Protein AF-A0A922Z4V2-F1 (afdb_monomer)

Sequence (77 aa):
LKDADRSLLEAAIAEGVAWQDAELASQEGSLVATLKAAGMSVTEPDLESFSKPVLATLPKQFESKWGKGTWDALAAL

Radius of gyration: 19.72 Å; Cα contacts (8 Å, |Δi|>4): 13; chains: 1; bounding box: 43×24×48 Å

pLDDT: mean 96.34, std 2.6, range [78.75, 98.62]

Solvent-accessible surface area (backbone atoms only — not comparable to full-atom values): 4657 Å² total; per-residue (Å²): 129,56,70,71,58,46,54,52,49,53,50,52,48,53,53,49,48,56,53,49,53,55,51,49,55,53,49,58,64,50,42,60,57,51,44,43,76,74,69,46,90,84,81,85,73,70,61,62,78,58,47,52,66,48,64,74,45,50,56,71,73,40,22,90,77,69,39,79,64,44,60,64,56,61,77,69,109

Secondary structure (DSSP, 8-state):
--HHHHHHHHHHHHHHHHHHHHHHHHHHHHHHHHHHHTT-------HHHHHHHHHHHHHHHHHHHH-TTHHHHHHT-

Mean predicted aligned error: 3.95 Å

Foldseek 3Di:
DPPVVVVVVVVVVVVVVVVVVVVVVVCVVVVVVVCVVVVDDDDDDDVCVVVVVCVVPVLVVCCVPCPPCNVVVVVVD

Structure (mmCIF, N/CA/C/O backbone):
data_AF-A0A922Z4V2-F1
#
_entry.id   AF-A0A922Z4V2-F1
#
loop_
_atom_site.group_PDB
_atom_site.id
_atom_site.type_symbol
_atom_site.label_atom_id
_atom_site.label_alt_id
_atom_site.label_comp_id
_atom_site.label_asym_id
_atom_site.label_entity_id
_atom_site.label_seq_id
_atom_site.pdbx_PDB_ins_code
_atom_site.Cartn_x
_atom_site.Cartn_y
_atom_site.Cartn_z
_atom_site.occupancy
_atom_site.B_iso_or_equiv
_atom_site.auth_seq_id
_atom_site.auth_comp_id
_atom_site.auth_asym_id
_atom_site.auth_atom_id
_atom_site.pdbx_PDB_model_num
ATOM 1 N N . LEU A 1 1 ? 20.218 8.334 -23.161 1.00 78.75 1 LEU A N 1
ATOM 2 C CA . LEU A 1 1 ? 21.242 7.686 -22.311 1.00 78.75 1 LEU A CA 1
ATOM 3 C C . LEU A 1 1 ? 21.926 6.620 -23.141 1.00 78.75 1 LEU A C 1
ATOM 5 O O . LEU A 1 1 ? 21.231 5.970 -23.917 1.00 78.75 1 LEU A O 1
ATOM 9 N N . LYS A 1 2 ? 23.250 6.488 -23.037 1.00 95.94 2 LYS A N 1
ATOM 10 C CA . LYS A 1 2 ? 23.955 5.348 -23.637 1.00 95.94 2 LYS A CA 1
ATOM 11 C C . LYS A 1 2 ? 23.634 4.095 -22.822 1.00 95.94 2 LYS A C 1
ATOM 13 O O . LYS A 1 2 ? 23.241 4.212 -21.664 1.00 95.94 2 LYS A O 1
ATOM 18 N N . ASP A 1 3 ? 23.815 2.917 -23.405 1.00 95.69 3 ASP A N 1
ATOM 19 C CA . ASP A 1 3 ? 23.432 1.672 -22.731 1.00 95.69 3 ASP A CA 1
ATOM 20 C C . ASP A 1 3 ? 24.215 1.445 -21.432 1.00 95.69 3 ASP A C 1
ATOM 22 O O . ASP A 1 3 ? 23.614 1.086 -20.426 1.00 95.69 3 ASP A O 1
ATOM 26 N N . ALA A 1 4 ? 25.510 1.778 -21.401 1.00 94.88 4 ALA A N 1
ATOM 27 C CA . ALA A 1 4 ? 26.315 1.708 -20.178 1.00 94.88 4 ALA A CA 1
ATOM 28 C C . ALA A 1 4 ? 25.772 2.615 -19.056 1.00 94.88 4 ALA A C 1
ATOM 30 O O . ALA A 1 4 ? 25.695 2.195 -17.903 1.00 94.88 4 ALA A O 1
ATOM 31 N N . ASP A 1 5 ? 25.337 3.831 -19.399 1.00 97.75 5 ASP A N 1
ATOM 32 C CA . ASP A 1 5 ? 24.749 4.757 -18.427 1.00 97.75 5 ASP A CA 1
ATOM 33 C C . ASP A 1 5 ? 23.384 4.248 -17.945 1.00 97.75 5 ASP A C 1
ATOM 35 O O . ASP A 1 5 ? 23.046 4.399 -16.775 1.00 97.75 5 ASP A O 1
ATOM 39 N N . ARG A 1 6 ? 22.595 3.625 -18.836 1.00 97.81 6 ARG A N 1
ATOM 40 C C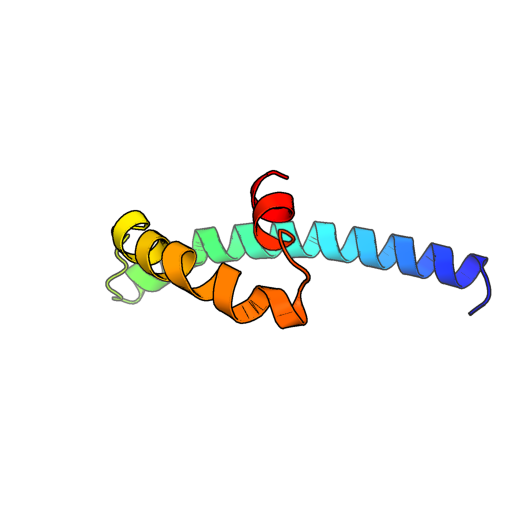A . ARG A 1 6 ? 21.300 3.032 -18.474 1.00 97.81 6 ARG A CA 1
ATOM 41 C C . ARG A 1 6 ? 21.490 1.888 -17.480 1.00 97.81 6 ARG A C 1
ATOM 43 O O . ARG A 1 6 ? 20.846 1.905 -16.441 1.00 97.81 6 ARG A O 1
ATOM 50 N N . SER A 1 7 ? 22.402 0.958 -17.757 1.00 97.31 7 SER A N 1
ATOM 51 C CA . SER A 1 7 ? 22.678 -0.170 -16.863 1.00 97.31 7 SER A CA 1
ATOM 52 C C . SER A 1 7 ? 23.195 0.279 -15.498 1.00 97.31 7 SER A C 1
ATOM 54 O O . SER A 1 7 ? 22.801 -0.282 -14.479 1.00 97.31 7 SER A O 1
ATOM 56 N N . LEU A 1 8 ? 24.038 1.316 -15.458 1.00 98.06 8 LEU A N 1
ATOM 57 C CA . LEU A 1 8 ? 24.508 1.876 -14.192 1.00 98.06 8 LEU A CA 1
ATOM 58 C C . LEU A 1 8 ? 23.360 2.496 -13.383 1.00 98.06 8 LEU A C 1
ATOM 60 O O . LEU A 1 8 ? 23.276 2.283 -12.176 1.00 98.06 8 LEU A O 1
ATOM 64 N N . LEU A 1 9 ? 22.465 3.236 -14.043 1.00 98.19 9 LEU A N 1
ATOM 65 C CA . LEU A 1 9 ? 21.290 3.813 -13.390 1.00 98.19 9 LEU A CA 1
ATOM 66 C C . LEU A 1 9 ? 20.319 2.733 -12.900 1.00 98.19 9 LEU A C 1
ATOM 68 O O . LEU A 1 9 ? 19.831 2.838 -11.783 1.00 98.19 9 LEU A O 1
ATOM 72 N N . GLU A 1 10 ? 20.061 1.691 -13.690 1.00 98.19 10 GLU A N 1
ATOM 73 C CA . GLU A 1 10 ? 19.199 0.568 -13.294 1.00 98.19 10 GLU A CA 1
ATOM 74 C C . GLU A 1 10 ? 19.741 -0.146 -12.050 1.00 98.19 10 GLU A C 1
ATOM 76 O O . GLU A 1 10 ? 18.984 -0.403 -11.116 1.00 98.19 10 GLU A O 1
ATOM 81 N N . ALA A 1 11 ? 21.053 -0.395 -12.000 1.00 98.19 11 ALA A N 1
ATOM 82 C CA . ALA A 1 11 ? 21.696 -1.001 -10.839 1.00 98.19 11 ALA A CA 1
ATOM 83 C C . ALA A 1 11 ? 21.589 -0.107 -9.593 1.00 98.19 11 ALA A C 1
ATOM 85 O O . ALA A 1 11 ? 21.193 -0.582 -8.530 1.00 98.19 11 ALA A O 1
ATOM 86 N N . ALA A 1 12 ? 21.873 1.191 -9.733 1.00 98.50 12 ALA A N 1
ATOM 87 C CA . ALA A 1 12 ? 21.776 2.141 -8.627 1.00 98.50 12 ALA A CA 1
ATOM 88 C C . ALA A 1 12 ? 20.334 2.292 -8.111 1.00 98.50 12 ALA A C 1
ATOM 90 O O . ALA A 1 12 ? 20.115 2.396 -6.906 1.00 98.50 12 ALA A O 1
ATOM 91 N N . ILE A 1 13 ? 19.340 2.276 -9.007 1.00 98.56 13 ILE A N 1
ATOM 92 C CA . ILE A 1 13 ? 17.922 2.305 -8.628 1.00 98.56 13 ILE A CA 1
ATOM 93 C C . ILE A 1 13 ? 17.553 1.028 -7.873 1.00 98.56 13 ILE A C 1
ATOM 95 O O . ILE A 1 13 ? 16.912 1.119 -6.831 1.00 98.56 13 ILE A O 1
ATOM 99 N N . ALA A 1 14 ? 17.966 -0.145 -8.357 1.00 98.62 14 ALA A N 1
ATOM 100 C CA . ALA A 1 14 ? 17.671 -1.413 -7.693 1.00 98.62 14 ALA A CA 1
ATOM 101 C C . ALA A 1 14 ? 18.283 -1.486 -6.284 1.00 98.62 14 ALA A C 1
ATOM 103 O O . ALA A 1 14 ? 17.609 -1.899 -5.341 1.00 98.62 14 ALA A O 1
ATOM 104 N N . GLU A 1 15 ? 19.531 -1.037 -6.125 1.00 98.62 15 GLU A N 1
ATOM 105 C CA . GLU A 1 15 ? 20.188 -0.946 -4.817 1.00 98.62 15 GLU A CA 1
ATOM 106 C C . GLU A 1 15 ? 19.462 0.039 -3.891 1.00 98.62 15 GLU A C 1
ATOM 108 O O . GLU A 1 15 ? 19.184 -0.281 -2.735 1.00 98.62 15 GLU A O 1
ATOM 113 N N . GLY A 1 16 ? 19.086 1.210 -4.416 1.00 98.62 16 GLY A N 1
ATOM 114 C CA . GLY A 1 16 ? 18.332 2.214 -3.672 1.00 98.62 16 GLY A CA 1
ATOM 115 C C . GLY A 1 16 ? 16.962 1.717 -3.205 1.00 98.62 16 GLY A C 1
ATOM 116 O O . GLY A 1 16 ? 16.602 1.953 -2.055 1.00 98.62 16 GLY A O 1
ATOM 117 N N . VAL A 1 17 ? 16.222 0.995 -4.057 1.00 98.62 17 VAL A N 1
ATOM 118 C CA . VAL A 1 17 ? 14.935 0.372 -3.698 1.00 98.62 17 VAL A CA 1
ATOM 119 C C . VAL A 1 17 ? 15.130 -0.629 -2.565 1.00 98.62 17 VAL A C 1
ATOM 121 O O . VAL A 1 17 ? 14.463 -0.519 -1.543 1.00 98.62 17 VAL A O 1
ATOM 124 N N . ALA A 1 18 ? 16.095 -1.545 -2.692 1.00 98.56 18 ALA A N 1
ATOM 125 C CA . ALA A 1 18 ? 16.341 -2.558 -1.669 1.00 98.56 18 ALA A CA 1
ATOM 126 C C . ALA A 1 18 ? 16.718 -1.945 -0.309 1.00 98.56 18 ALA A C 1
ATOM 128 O O . ALA A 1 18 ? 16.245 -2.399 0.734 1.00 98.56 18 ALA A O 1
ATOM 129 N N . TRP A 1 19 ? 17.554 -0.903 -0.313 1.00 98.56 19 TRP A N 1
ATOM 130 C CA . TRP A 1 19 ? 17.910 -0.184 0.907 1.00 98.56 19 TRP A CA 1
ATOM 131 C C . TRP A 1 19 ? 16.703 0.541 1.517 1.00 98.56 19 TRP A C 1
ATOM 133 O O . TRP A 1 19 ? 16.461 0.431 2.719 1.00 98.56 19 TRP A O 1
ATOM 143 N N . GLN A 1 20 ? 15.926 1.251 0.695 1.00 98.50 20 GLN A N 1
ATOM 144 C CA . GLN A 1 20 ? 14.787 2.034 1.167 1.00 98.50 20 GLN A CA 1
ATOM 145 C C . GLN A 1 20 ? 13.653 1.146 1.694 1.00 98.50 20 GLN A C 1
ATOM 147 O O . GLN A 1 20 ? 13.049 1.499 2.704 1.00 98.50 20 GLN A O 1
ATOM 152 N N . ASP A 1 21 ? 13.387 -0.002 1.067 1.00 98.50 21 ASP A N 1
ATOM 153 C CA . ASP A 1 21 ? 12.381 -0.964 1.531 1.00 98.50 21 ASP A CA 1
ATOM 154 C C . ASP A 1 21 ? 12.731 -1.499 2.929 1.00 98.50 21 ASP A C 1
ATOM 156 O O . ASP A 1 21 ? 11.870 -1.577 3.809 1.00 98.50 21 ASP A O 1
ATOM 160 N N . ALA A 1 22 ? 14.010 -1.810 3.170 1.00 97.94 22 ALA A N 1
ATOM 161 C CA . ALA A 1 22 ? 14.485 -2.249 4.482 1.00 97.94 22 ALA A CA 1
ATOM 162 C C . ALA A 1 22 ? 14.354 -1.143 5.543 1.00 97.94 22 ALA A C 1
ATOM 164 O O . ALA A 1 22 ? 13.939 -1.406 6.676 1.00 97.94 22 ALA A O 1
ATOM 165 N N . GLU A 1 23 ? 14.678 0.095 5.173 1.00 98.19 23 GLU A N 1
ATOM 166 C CA . GLU A 1 23 ? 14.556 1.249 6.059 1.00 98.19 23 GLU A CA 1
ATOM 167 C C . GLU A 1 23 ? 13.088 1.540 6.409 1.00 98.19 23 GLU A C 1
ATOM 169 O O . GLU A 1 23 ? 12.762 1.731 7.581 1.00 98.19 23 GLU A O 1
ATOM 174 N N . LEU A 1 24 ? 12.179 1.498 5.427 1.00 98.06 24 LEU A N 1
ATOM 175 C CA . LEU A 1 24 ? 10.743 1.689 5.652 1.00 98.06 24 LEU A CA 1
ATOM 176 C C . LEU A 1 24 ? 10.173 0.621 6.585 1.00 98.06 24 LEU A C 1
ATOM 178 O O . LEU A 1 24 ? 9.513 0.971 7.561 1.00 98.06 24 LEU A O 1
ATOM 182 N N . ALA A 1 25 ? 10.492 -0.656 6.361 1.00 96.69 25 ALA A N 1
ATOM 183 C CA . ALA A 1 25 ? 10.023 -1.738 7.224 1.00 96.69 25 ALA A CA 1
ATOM 184 C C . ALA A 1 25 ? 10.485 -1.563 8.686 1.00 96.69 25 ALA A C 1
ATOM 186 O O . ALA A 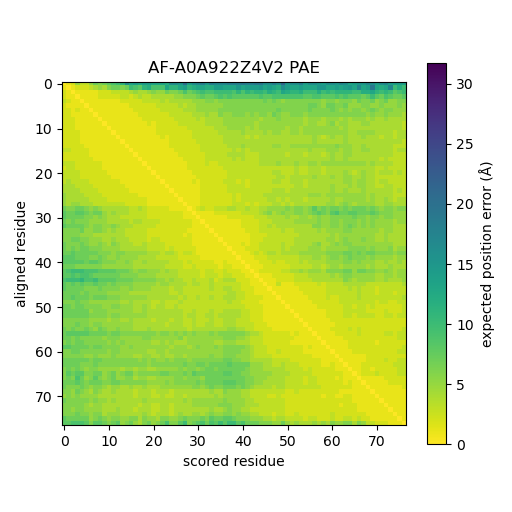1 25 ? 9.715 -1.781 9.626 1.00 96.69 25 ALA A O 1
ATOM 187 N N . SER A 1 26 ? 11.734 -1.125 8.891 1.00 96.25 26 SER A N 1
ATOM 188 C CA . SER A 1 26 ? 12.278 -0.808 10.219 1.00 96.25 26 SER A CA 1
ATOM 189 C C . SER A 1 26 ? 11.530 0.358 10.879 1.00 96.25 26 SER A C 1
ATOM 191 O O . SER A 1 26 ? 11.102 0.273 12.038 1.00 96.25 26 SER A O 1
ATOM 193 N N . GLN A 1 27 ? 11.315 1.442 10.129 1.00 97.38 27 GLN A N 1
ATOM 194 C CA . GLN A 1 27 ? 10.611 2.625 10.618 1.00 97.38 27 GLN A CA 1
ATOM 195 C C . GLN A 1 27 ? 9.160 2.307 10.975 1.00 97.38 27 GLN A C 1
ATOM 197 O O . GLN A 1 27 ? 8.747 2.588 12.100 1.00 97.38 27 GLN A O 1
ATOM 202 N N . GLU A 1 28 ? 8.406 1.670 10.078 1.00 95.31 28 GLU A N 1
ATOM 203 C CA . GLU A 1 28 ? 7.009 1.285 10.300 1.00 95.31 28 GLU A CA 1
ATOM 204 C C . GLU A 1 28 ? 6.859 0.388 11.537 1.00 95.31 28 GLU A C 1
ATOM 206 O O . GLU A 1 28 ? 5.982 0.630 12.374 1.00 95.31 28 GLU A O 1
ATOM 211 N N . GLY A 1 29 ? 7.771 -0.575 11.726 1.00 89.81 29 GLY A N 1
ATOM 212 C CA . GLY A 1 29 ? 7.798 -1.429 12.915 1.00 89.81 29 GLY A CA 1
ATOM 213 C C . GLY A 1 29 ? 8.016 -0.654 14.221 1.00 89.81 29 GLY A C 1
ATOM 214 O O . GLY A 1 29 ? 7.362 -0.929 15.231 1.00 89.81 29 GLY A O 1
ATOM 215 N N . SER A 1 30 ? 8.898 0.349 14.216 1.00 94.62 30 SER A N 1
ATOM 216 C CA . SER A 1 30 ? 9.198 1.165 15.406 1.00 94.62 30 SER A CA 1
ATOM 217 C C . SER A 1 30 ? 8.153 2.257 15.691 1.00 94.62 30 SER A C 1
ATOM 219 O O . SER A 1 30 ? 7.917 2.630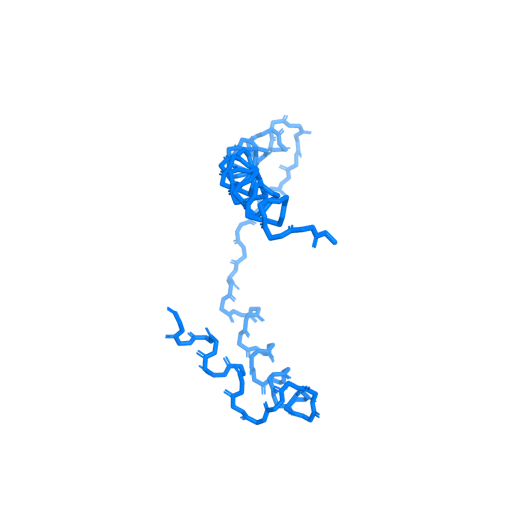 16.850 1.00 94.62 30 SER A O 1
ATOM 221 N N . LEU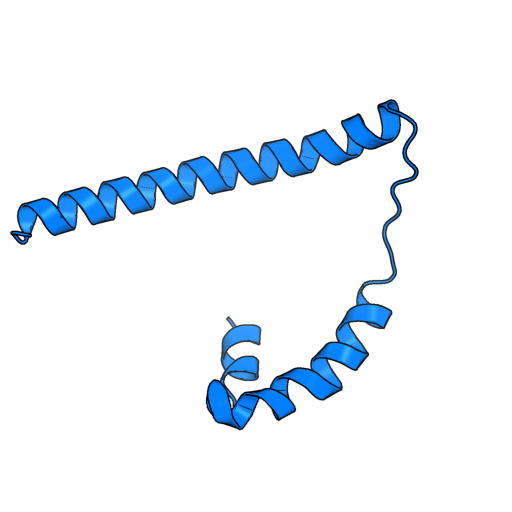 A 1 31 ? 7.482 2.759 14.651 1.00 96.62 31 LEU A N 1
ATOM 222 C CA . LEU A 1 31 ? 6.529 3.862 14.754 1.00 96.62 31 LEU A CA 1
ATOM 223 C C . LEU A 1 31 ? 5.278 3.465 15.530 1.00 96.62 31 LEU A C 1
ATOM 225 O O . LEU A 1 31 ? 4.793 4.266 16.325 1.00 96.62 31 LEU A O 1
ATOM 229 N N . VAL A 1 32 ? 4.794 2.227 15.401 1.00 93.50 32 VAL A N 1
ATOM 230 C CA . VAL A 1 32 ? 3.642 1.751 16.188 1.00 93.50 32 VAL A CA 1
ATOM 231 C C . VAL A 1 32 ? 3.891 1.920 17.691 1.00 93.50 32 VAL A C 1
ATOM 233 O O . VAL A 1 32 ? 3.020 2.405 18.416 1.00 93.50 32 VAL A O 1
ATOM 236 N N . ALA A 1 33 ? 5.085 1.555 18.167 1.00 93.00 33 ALA A N 1
ATOM 237 C CA . ALA A 1 33 ? 5.462 1.716 19.569 1.00 93.00 33 ALA A CA 1
ATOM 238 C C . ALA A 1 33 ? 5.601 3.196 19.954 1.00 93.00 33 ALA A C 1
ATOM 240 O O . ALA A 1 33 ? 5.093 3.608 20.996 1.00 93.00 33 ALA A O 1
ATOM 241 N N . THR A 1 34 ? 6.225 3.999 19.089 1.00 97.00 34 THR A N 1
ATOM 242 C CA . THR A 1 34 ? 6.382 5.448 19.285 1.00 97.00 34 THR A CA 1
ATOM 243 C C . THR A 1 34 ? 5.032 6.149 19.432 1.00 97.00 34 THR A C 1
ATOM 245 O O . THR A 1 34 ? 4.829 6.916 20.371 1.00 97.00 34 THR A O 1
ATOM 248 N N . LEU A 1 35 ? 4.077 5.846 18.551 1.00 97.12 35 LEU A N 1
ATOM 249 C CA . LEU A 1 35 ? 2.740 6.438 18.566 1.00 97.12 35 LEU A CA 1
ATOM 250 C C . LEU A 1 35 ? 1.972 6.038 19.834 1.00 97.12 35 LEU A C 1
ATOM 252 O O . LEU A 1 35 ? 1.365 6.893 20.479 1.00 97.12 35 LEU A O 1
ATOM 256 N N . LYS A 1 36 ? 2.059 4.768 20.254 1.00 95.62 36 LYS A N 1
ATOM 257 C CA . LYS A 1 36 ? 1.481 4.311 21.531 1.00 95.62 36 LYS A CA 1
ATOM 258 C C .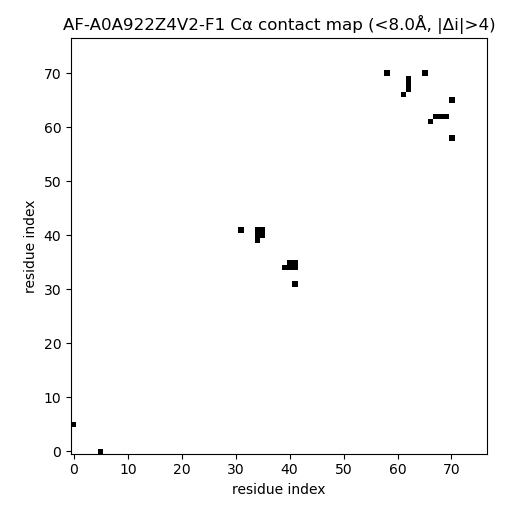 LYS A 1 36 ? 2.094 5.044 22.729 1.00 95.62 36 LYS A C 1
ATOM 260 O O . LYS A 1 36 ? 1.360 5.499 23.601 1.00 95.6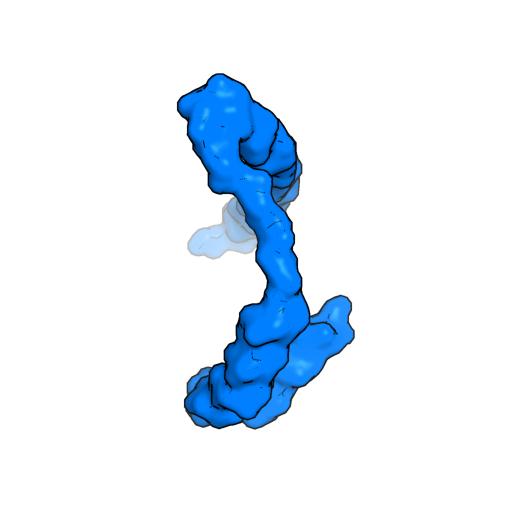2 36 LYS A O 1
ATOM 265 N N . ALA A 1 37 ? 3.419 5.203 22.759 1.00 97.06 37 ALA A N 1
ATOM 266 C CA . ALA A 1 37 ? 4.120 5.927 23.821 1.00 97.06 37 ALA A CA 1
ATOM 267 C C . ALA A 1 37 ? 3.758 7.423 23.857 1.00 97.06 37 ALA A C 1
ATOM 269 O O . ALA A 1 37 ? 3.693 8.015 24.932 1.00 97.06 37 ALA A O 1
ATOM 270 N N . ALA A 1 38 ? 3.453 8.015 22.700 1.00 98.06 38 ALA A N 1
ATOM 271 C CA . ALA A 1 38 ? 2.943 9.379 22.576 1.00 98.06 38 ALA A CA 1
ATOM 272 C C . ALA A 1 38 ? 1.458 9.528 22.979 1.00 98.06 38 ALA A C 1
ATOM 274 O O . ALA A 1 38 ? 0.900 10.620 22.878 1.00 98.06 38 ALA A O 1
ATOM 275 N N . GLY A 1 39 ? 0.810 8.454 23.442 1.00 98.19 39 GLY A N 1
ATOM 276 C CA . GLY A 1 39 ? -0.566 8.468 23.938 1.00 98.19 39 GLY A CA 1
ATOM 277 C C . GLY A 1 39 ? -1.630 8.120 22.897 1.00 98.19 39 GLY A C 1
ATOM 278 O O . GLY A 1 39 ? -2.818 8.272 23.181 1.00 98.19 39 GLY A O 1
ATOM 279 N N . MET A 1 40 ? -1.252 7.643 21.704 1.00 98.12 40 MET A N 1
ATOM 280 C CA . MET A 1 40 ? -2.226 7.193 20.706 1.00 98.12 40 MET A CA 1
ATOM 281 C C . MET A 1 40 ? -2.768 5.798 21.021 1.00 98.12 40 MET A C 1
ATOM 283 O O . MET A 1 40 ? -2.032 4.884 21.395 1.00 98.12 40 MET A O 1
ATOM 287 N N . SER A 1 41 ? -4.064 5.606 20.771 1.00 97.12 41 SER A N 1
ATOM 288 C CA . SER A 1 41 ? -4.655 4.271 20.695 1.00 97.12 41 SER A CA 1
ATOM 289 C C . SER A 1 41 ? -4.446 3.705 19.291 1.00 97.12 41 SER A C 1
ATOM 291 O O . SER A 1 41 ? -4.968 4.247 18.319 1.00 97.12 41 SER A O 1
ATOM 293 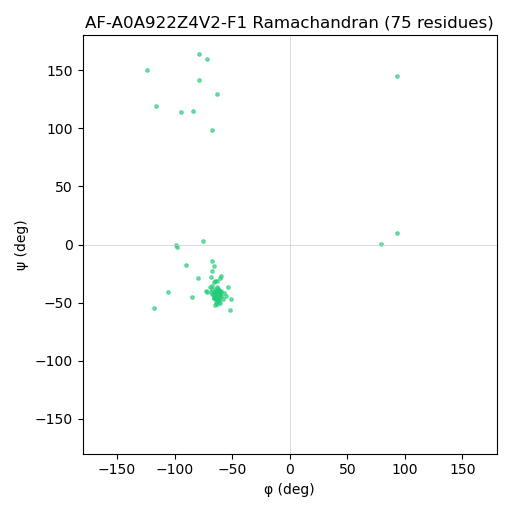N N . VAL A 1 42 ? -3.665 2.630 19.184 1.00 93.56 42 VAL A N 1
ATOM 294 C CA . VAL A 1 42 ? -3.408 1.921 17.922 1.00 93.56 42 VAL A CA 1
ATOM 295 C C . VAL A 1 42 ? -3.984 0.517 18.046 1.00 93.56 42 VAL A C 1
ATOM 297 O O . VAL A 1 42 ? -3.573 -0.240 18.930 1.00 93.56 42 VAL A O 1
ATOM 300 N N . THR A 1 43 ? -4.937 0.187 17.176 1.00 93.75 43 THR A N 1
ATOM 301 C CA . THR A 1 43 ? -5.684 -1.078 17.192 1.00 93.75 43 THR A CA 1
ATOM 302 C C . THR A 1 43 ? -5.556 -1.790 15.854 1.00 93.75 43 THR A C 1
ATOM 304 O O . THR A 1 43 ? -5.384 -1.148 14.820 1.00 93.75 43 THR A O 1
ATOM 307 N N . GLU A 1 44 ? -5.623 -3.116 15.890 1.00 92.56 44 GLU A N 1
ATOM 308 C CA . GLU A 1 44 ? -5.664 -3.955 14.697 1.00 92.56 44 GLU A CA 1
ATOM 309 C C . GLU A 1 44 ? -7.134 -4.261 14.369 1.00 92.56 44 GLU A C 1
ATOM 311 O O . GLU A 1 44 ? -7.819 -4.876 15.194 1.00 92.56 44 GLU A O 1
ATOM 316 N N . PRO A 1 45 ? -7.666 -3.773 13.233 1.00 94.94 45 PRO A N 1
ATOM 317 C CA . PRO A 1 45 ? -9.039 -4.055 12.842 1.00 94.94 45 PRO A CA 1
ATOM 318 C C . PRO A 1 45 ? -9.161 -5.457 12.236 1.00 94.94 45 PRO A C 1
ATOM 320 O O . PRO A 1 45 ? -8.184 -6.050 11.785 1.00 94.94 45 PRO A O 1
ATOM 323 N N . ASP A 1 46 ? -10.393 -5.957 12.141 1.00 96.94 46 ASP A N 1
ATOM 324 C CA . ASP A 1 46 ? -10.681 -7.150 11.347 1.00 96.94 46 ASP A CA 1
ATOM 325 C C . ASP A 1 46 ? -10.485 -6.860 9.851 1.00 96.94 46 ASP A C 1
ATOM 327 O O . ASP A 1 46 ? -11.366 -6.317 9.185 1.00 96.94 46 ASP A O 1
ATOM 331 N N . LEU A 1 47 ? -9.326 -7.238 9.316 1.00 97.00 47 LEU A N 1
ATOM 332 C CA . LEU A 1 47 ? -8.955 -6.999 7.920 1.00 97.00 47 LEU A CA 1
ATOM 333 C C . LEU A 1 47 ? -9.920 -7.645 6.917 1.00 97.00 47 LEU A C 1
ATOM 335 O O . LEU A 1 47 ? -10.072 -7.151 5.795 1.00 97.00 47 LEU A O 1
ATOM 339 N N . GLU A 1 48 ? -10.591 -8.735 7.288 1.00 97.19 48 GLU A N 1
ATOM 340 C CA . GLU A 1 48 ? -11.484 -9.445 6.377 1.00 97.19 48 GLU A CA 1
ATOM 341 C C . GLU A 1 48 ? -12.769 -8.643 6.126 1.00 97.19 48 GLU A C 1
ATOM 343 O O . GLU A 1 48 ? -13.203 -8.501 4.977 1.00 97.19 48 GLU A O 1
ATOM 348 N N . SER A 1 49 ? -13.323 -8.031 7.178 1.00 97.44 49 SER A N 1
ATOM 349 C CA . SER A 1 49 ? -14.484 -7.138 7.075 1.00 97.44 49 SER A CA 1
ATOM 350 C C . SER A 1 49 ? -14.229 -5.918 6.184 1.00 97.44 49 SER A C 1
ATOM 352 O O . SER A 1 49 ? -15.160 -5.420 5.551 1.00 97.44 49 SER A O 1
ATOM 354 N N . PHE A 1 50 ? -12.980 -5.450 6.090 1.00 96.62 50 PHE A N 1
ATOM 355 C CA . PHE A 1 50 ? -12.606 -4.347 5.198 1.00 96.62 50 PHE A CA 1
ATOM 356 C C . PHE A 1 50 ? -12.314 -4.823 3.772 1.00 96.62 50 PHE A C 1
ATOM 358 O O . PHE A 1 50 ? -12.785 -4.218 2.809 1.00 96.62 50 PHE A O 1
ATOM 365 N N . SER A 1 51 ? -11.552 -5.906 3.613 1.00 96.94 51 SER A N 1
ATOM 366 C CA . SER A 1 51 ? -11.095 -6.361 2.295 1.00 96.94 51 SER A CA 1
ATOM 367 C C . SER A 1 51 ? -12.211 -6.989 1.454 1.00 96.94 51 SER A C 1
ATOM 369 O O . SER A 1 51 ? -12.313 -6.687 0.265 1.00 96.94 51 SER A O 1
ATOM 371 N N . LYS A 1 52 ? -13.113 -7.789 2.041 1.00 97.31 52 LYS A N 1
ATOM 372 C CA . LYS A 1 52 ? -14.218 -8.453 1.317 1.00 97.31 52 LYS A CA 1
ATOM 373 C C . LYS A 1 52 ? -15.073 -7.514 0.449 1.00 97.31 52 LYS A C 1
ATOM 375 O O . LYS A 1 52 ? -15.191 -7.778 -0.750 1.00 97.31 52 LYS A O 1
ATOM 380 N N . PRO A 1 53 ? -15.686 -6.437 0.981 1.00 97.12 53 PRO A N 1
ATOM 381 C CA . PRO A 1 53 ? -16.548 -5.566 0.176 1.00 97.12 53 PRO A CA 1
ATOM 382 C C . PRO A 1 53 ? -15.778 -4.809 -0.915 1.00 97.12 53 PRO A C 1
ATOM 384 O O . PRO A 1 53 ? -16.315 -4.573 -2.002 1.00 97.12 53 PRO A O 1
ATOM 387 N N . VAL A 1 54 ? -14.512 -4.469 -0.648 1.00 96.12 54 VAL A N 1
ATOM 388 C CA . VAL A 1 54 ? -13.615 -3.825 -1.615 1.00 96.12 54 VAL A CA 1
ATOM 389 C C . VAL A 1 54 ? -13.342 -4.769 -2.785 1.00 96.12 54 VAL A C 1
ATOM 391 O O . VAL A 1 54 ? -13.586 -4.408 -3.938 1.00 96.12 54 VAL A O 1
ATOM 394 N N . LEU A 1 55 ? -12.918 -6.000 -2.495 1.00 96.12 55 LEU A N 1
ATOM 395 C CA . LEU A 1 55 ? -12.581 -7.007 -3.504 1.00 96.12 55 LEU A CA 1
ATOM 396 C C . LEU A 1 55 ? -13.804 -7.508 -4.282 1.00 96.12 55 LEU A C 1
ATOM 398 O O . LEU A 1 55 ? -13.686 -7.860 -5.451 1.00 96.12 55 LEU A O 1
ATOM 402 N N . ALA A 1 56 ? -14.998 -7.482 -3.687 1.00 96.06 56 ALA A N 1
ATOM 403 C CA . ALA A 1 56 ? -16.236 -7.815 -4.392 1.00 96.06 56 ALA A CA 1
ATOM 404 C C . ALA A 1 56 ? -16.606 -6.793 -5.486 1.00 96.06 56 ALA A C 1
ATOM 406 O O . ALA A 1 56 ? -17.348 -7.123 -6.417 1.00 96.06 56 ALA A O 1
ATOM 407 N N . THR A 1 57 ? -16.098 -5.561 -5.371 1.00 95.94 57 THR A N 1
ATOM 408 C CA . 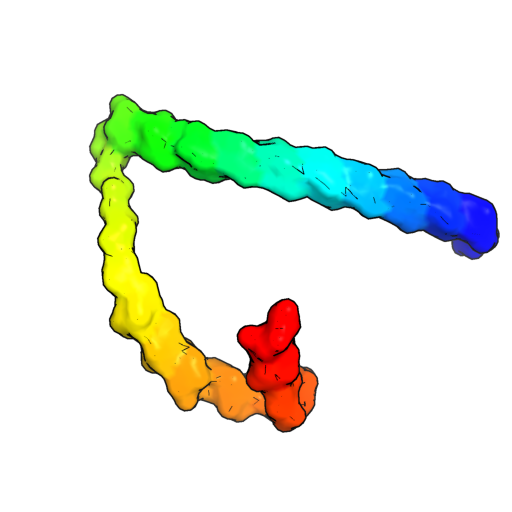THR A 1 57 ? -16.590 -4.408 -6.129 1.00 95.94 57 THR A CA 1
ATOM 409 C C . THR A 1 57 ? -15.527 -3.814 -7.050 1.00 95.94 57 THR A C 1
ATOM 411 O O . THR A 1 57 ? -15.763 -3.685 -8.253 1.00 95.94 57 THR A O 1
ATOM 414 N N . LEU A 1 58 ? -14.360 -3.448 -6.512 1.00 95.50 58 LEU A N 1
ATOM 415 C CA . LEU A 1 58 ? -13.364 -2.664 -7.245 1.00 95.50 58 LEU A CA 1
ATOM 416 C C . LEU A 1 58 ? -12.755 -3.409 -8.438 1.00 95.50 58 LEU A C 1
ATOM 418 O O . LEU A 1 58 ? -12.742 -2.816 -9.515 1.00 95.50 58 LEU A O 1
ATOM 422 N N . PRO A 1 59 ? -12.324 -4.683 -8.336 1.00 95.94 59 PRO A N 1
ATOM 423 C CA . PRO A 1 59 ? -11.713 -5.373 -9.473 1.00 95.94 59 PRO A CA 1
ATOM 424 C C . PRO A 1 59 ? -12.563 -5.288 -10.747 1.00 95.94 59 PRO A C 1
ATOM 426 O O . PRO A 1 59 ? -12.072 -4.865 -11.791 1.00 95.94 59 PRO A O 1
ATOM 429 N N . LYS A 1 60 ? -13.872 -5.551 -10.628 1.00 94.50 60 LYS A N 1
ATOM 430 C CA . LYS A 1 60 ? -14.833 -5.482 -11.742 1.00 94.50 60 LYS A CA 1
ATOM 431 C C . LYS A 1 60 ? -15.014 -4.069 -12.293 1.00 94.50 60 LYS A C 1
ATOM 433 O O . LYS A 1 60 ? -15.112 -3.895 -13.504 1.00 94.50 60 LYS A O 1
ATOM 438 N N . GLN A 1 61 ? -15.059 -3.052 -11.428 1.00 96.50 61 GLN A N 1
ATOM 439 C CA . GLN A 1 61 ? -15.202 -1.655 -11.862 1.00 96.50 61 GLN A CA 1
ATOM 440 C C . GLN A 1 61 ? -14.010 -1.183 -12.703 1.00 96.50 61 GLN A C 1
ATOM 442 O O . GLN A 1 61 ? -14.175 -0.364 -13.611 1.00 96.50 61 GLN A O 1
ATOM 447 N N . PHE A 1 62 ? -12.821 -1.720 -12.432 1.00 96.69 62 PHE A N 1
ATOM 448 C CA . PHE A 1 62 ? -11.590 -1.316 -13.098 1.00 96.69 62 PHE A CA 1
ATOM 449 C C . PHE A 1 62 ? -11.149 -2.245 -14.239 1.00 96.69 62 PHE A C 1
ATOM 451 O O . PHE A 1 62 ? -10.180 -1.917 -14.924 1.00 96.69 62 PHE A O 1
ATOM 458 N N . GLU A 1 63 ? -11.879 -3.325 -14.550 1.00 96.44 63 GLU A N 1
ATOM 459 C CA . GLU A 1 63 ? -11.561 -4.217 -15.685 1.00 96.44 63 GLU A CA 1
ATOM 460 C C . GLU A 1 63 ? -11.412 -3.458 -17.012 1.00 96.44 63 GLU A C 1
ATOM 462 O O . GLU A 1 63 ? -10.535 -3.769 -17.816 1.00 96.44 63 GLU A O 1
ATOM 467 N N . SER A 1 64 ? -12.219 -2.414 -17.235 1.00 96.81 64 SER A N 1
ATOM 468 C CA . SER A 1 64 ? -12.133 -1.580 -18.446 1.00 96.81 64 SER A CA 1
ATOM 469 C C . SER A 1 64 ? -10.833 -0.771 -18.562 1.00 96.81 64 SER A C 1
ATOM 471 O O . SER A 1 64 ? -10.503 -0.292 -19.646 1.00 96.81 64 SER A O 1
ATOM 473 N N . LYS A 1 65 ? -10.108 -0.589 -17.453 1.00 97.31 65 LYS A N 1
ATOM 474 C CA . LYS A 1 65 ? -8.860 0.181 -17.370 1.00 97.31 65 LYS A CA 1
ATOM 475 C C . LYS A 1 65 ? -7.639 -0.715 -17.242 1.00 97.31 65 LYS A C 1
ATOM 477 O O . LYS A 1 65 ? -6.624 -0.433 -17.865 1.00 97.31 65 LYS A O 1
ATOM 482 N N . TRP A 1 66 ? -7.734 -1.772 -16.445 1.00 95.44 66 TRP A N 1
ATOM 483 C CA . TRP A 1 66 ? -6.620 -2.682 -16.181 1.0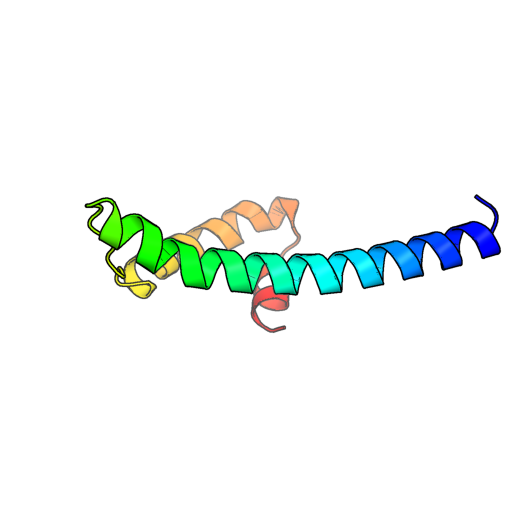0 95.44 66 TRP A CA 1
ATOM 484 C C . TRP A 1 66 ? -6.554 -3.846 -17.170 1.00 95.44 66 TRP A C 1
ATOM 486 O O . TRP A 1 66 ? -5.512 -4.484 -17.286 1.00 95.44 66 TRP A O 1
ATOM 496 N N . GLY A 1 67 ? -7.649 -4.121 -17.880 1.00 96.88 67 GLY A N 1
ATOM 497 C CA . GLY A 1 67 ? -7.856 -5.371 -18.599 1.00 96.88 67 GLY A CA 1
ATOM 498 C C . GLY A 1 67 ? -8.612 -6.383 -17.737 1.00 96.88 67 GLY A C 1
ATOM 499 O O . GLY A 1 67 ? -8.466 -6.441 -16.514 1.00 96.88 67 GLY A O 1
ATOM 500 N N . LYS A 1 68 ? -9.460 -7.183 -18.388 1.00 96.69 68 LYS A N 1
ATOM 501 C CA . LYS A 1 68 ? -10.235 -8.234 -17.725 1.00 96.69 68 LYS A CA 1
ATOM 502 C C . LYS A 1 68 ? -9.297 -9.290 -17.129 1.00 96.69 68 LYS A C 1
ATOM 504 O O . LYS A 1 68 ? -8.445 -9.811 -17.842 1.00 96.69 68 LYS A O 1
ATOM 509 N N . GLY A 1 69 ? -9.488 -9.623 -15.851 1.00 94.94 69 GLY A N 1
ATOM 510 C CA . GLY A 1 69 ? -8.695 -10.635 -15.138 1.00 94.94 69 GLY A CA 1
ATOM 511 C C . GLY A 1 69 ? -7.315 -10.171 -14.650 1.00 94.94 69 GLY A C 1
ATOM 512 O O . GLY A 1 69 ? -6.609 -10.954 -14.024 1.00 94.94 69 GLY A O 1
ATOM 513 N N . THR A 1 70 ? -6.923 -8.912 -14.882 1.00 96.56 70 THR A N 1
ATOM 514 C CA . THR A 1 70 ? -5.618 -8.387 -14.434 1.00 96.56 70 THR A CA 1
ATOM 515 C C . THR A 1 70 ? -5.470 -8.416 -12.915 1.00 96.56 70 THR A C 1
ATOM 517 O O . THR A 1 70 ? -4.411 -8.775 -12.411 1.00 96.56 70 THR A O 1
ATOM 520 N N . TRP A 1 71 ? -6.532 -8.077 -12.176 1.00 96.19 71 TRP A N 1
ATOM 521 C CA . TRP A 1 71 ? -6.511 -8.154 -10.714 1.00 96.19 71 TRP A CA 1
ATOM 522 C C . TRP A 1 71 ? -6.268 -9.585 -10.224 1.00 96.19 71 TRP A C 1
ATOM 524 O O . TRP A 1 71 ? -5.390 -9.800 -9.396 1.00 96.19 71 TRP A O 1
ATOM 534 N N . ASP A 1 72 ? -7.005 -10.558 -10.765 1.00 95.62 72 ASP A N 1
ATOM 535 C CA . ASP A 1 72 ? -6.900 -11.957 -10.341 1.00 95.62 72 ASP A CA 1
ATOM 536 C C . ASP A 1 72 ? -5.507 -12.531 -10.628 1.00 95.62 72 ASP A C 1
ATOM 538 O O . ASP A 1 72 ? -4.972 -13.286 -9.823 1.00 95.62 72 ASP A O 1
ATOM 542 N N . ALA A 1 73 ? -4.895 -12.132 -11.748 1.00 96.88 73 ALA A N 1
ATOM 543 C CA . ALA A 1 73 ? -3.527 -12.512 -12.077 1.00 96.88 73 ALA A CA 1
ATOM 544 C C . ALA A 1 73 ? -2.509 -11.935 -11.080 1.00 96.88 73 ALA A C 1
ATOM 546 O O . ALA A 1 73 ? -1.613 -12.655 -10.656 1.00 96.88 73 ALA A O 1
ATOM 547 N N . LEU A 1 74 ? -2.654 -10.663 -10.690 1.00 95.94 74 LEU A N 1
ATOM 548 C CA . LEU A 1 74 ? -1.771 -10.016 -9.712 1.00 95.94 74 LEU A CA 1
ATOM 549 C C . LEU A 1 74 ? -1.944 -10.587 -8.303 1.00 95.94 74 LEU A C 1
ATOM 551 O O . LEU A 1 74 ? -0.959 -10.794 -7.609 1.00 95.94 74 LEU A O 1
ATOM 555 N N . ALA A 1 75 ? -3.181 -10.860 -7.887 1.00 94.50 75 ALA A N 1
ATOM 556 C CA . ALA A 1 75 ? -3.477 -11.441 -6.579 1.00 94.50 75 ALA A CA 1
ATOM 557 C C . ALA A 1 75 ? -2.974 -12.890 -6.428 1.00 94.50 75 ALA A C 1
ATOM 559 O O . ALA A 1 75 ? -2.949 -13.409 -5.315 1.00 94.50 75 ALA A O 1
ATOM 560 N N . ALA A 1 76 ? -2.614 -13.541 -7.538 1.00 96.31 76 ALA A N 1
ATOM 561 C CA . ALA A 1 76 ? -2.067 -14.892 -7.573 1.00 96.31 76 ALA A CA 1
ATOM 562 C C . ALA A 1 76 ? -0.529 -14.946 -7.676 1.00 96.31 76 ALA A C 1
ATOM 564 O O . ALA A 1 76 ? 0.013 -16.053 -7.712 1.00 96.31 76 ALA A O 1
ATOM 565 N N . LEU A 1 77 ? 0.154 -13.795 -7.772 1.00 94.88 77 LEU A N 1
ATOM 566 C CA . LEU A 1 77 ? 1.621 -13.699 -7.707 1.00 94.88 77 LEU A CA 1
ATOM 567 C C . LEU A 1 77 ? 2.129 -13.957 -6.285 1.00 94.88 77 LEU A C 1
ATOM 569 O O . LEU A 1 77 ? 3.205 -14.587 -6.181 1.00 94.88 77 LEU A O 1
#